Protein AF-A0A1C7W7X2-F1 (afdb_monomer_lite)

pLDDT: mean 74.72, std 14.63, range [37.84, 91.31]

Sequence (64 aa):
MNNDALRGLREKAPVEPQDDLQALSRAFSLPKLNYIDISRQERLAQMMVRWPLLAELA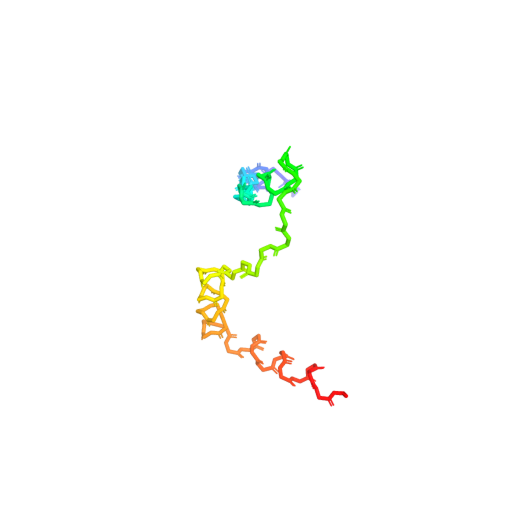NKTGSA

Secondary structure (DSSP, 8-state):
--GGGGGGG----------HHHHHHHHTT--------HHHHHHHHHHHHH-HHHHHHHHHHT--

Radius of gyration: 18.97 Å; chains: 1; bounding box: 27×40×47 Å

Structure (mmCIF, N/CA/C/O backbone):
data_AF-A0A1C7W7X2-F1
#
_entry.id   AF-A0A1C7W7X2-F1
#
loop_
_atom_site.group_PDB
_atom_site.id
_atom_site.type_symbol
_atom_site.label_atom_id
_atom_site.label_alt_id
_atom_site.label_comp_id
_atom_site.label_asym_id
_atom_site.label_entity_id
_atom_site.label_seq_id
_atom_site.pdbx_PDB_ins_code
_atom_site.Cartn_x
_atom_site.Cartn_y
_atom_site.Cartn_z
_atom_site.occupancy
_atom_site.B_iso_or_equiv
_atom_site.auth_seq_id
_atom_site.auth_comp_id
_atom_site.auth_asym_id
_atom_site.auth_atom_id
_atom_site.pdbx_PDB_model_num
ATOM 1 N N . MET A 1 1 ? -0.106 19.987 -36.497 1.00 37.84 1 MET A N 1
ATOM 2 C CA . MET A 1 1 ? 0.483 19.457 -35.246 1.00 37.84 1 MET A CA 1
ATOM 3 C C . MET A 1 1 ? -0.120 18.083 -35.020 1.00 37.84 1 MET A C 1
ATOM 5 O O . MET A 1 1 ? -1.327 17.999 -34.839 1.00 37.84 1 MET A O 1
ATOM 9 N N . ASN A 1 2 ? 0.670 17.023 -35.204 1.00 43.03 2 ASN A N 1
ATOM 10 C CA . ASN A 1 2 ? 0.171 15.652 -35.309 1.00 43.03 2 ASN A CA 1
ATOM 11 C C . ASN A 1 2 ? 0.263 14.930 -33.951 1.00 43.03 2 ASN A C 1
ATOM 13 O O . ASN A 1 2 ? 1.337 14.885 -33.357 1.00 43.03 2 ASN A O 1
ATOM 17 N N . ASN A 1 3 ? -0.856 14.387 -33.465 1.00 59.78 3 ASN A N 1
ATOM 18 C CA . ASN A 1 3 ? -0.980 13.722 -32.158 1.00 59.78 3 ASN A CA 1
ATOM 19 C C . ASN A 1 3 ? -0.555 12.238 -32.190 1.00 59.78 3 ASN A C 1
ATOM 21 O O . ASN A 1 3 ? -0.833 11.487 -31.258 1.00 59.78 3 ASN A O 1
ATOM 25 N N . ASP A 1 4 ? 0.149 11.805 -33.236 1.00 59.12 4 ASP A N 1
ATOM 26 C CA . ASP A 1 4 ? 0.611 10.418 -33.376 1.00 59.12 4 ASP A CA 1
ATOM 27 C C . ASP A 1 4 ? 1.770 10.050 -32.427 1.00 59.12 4 ASP A C 1
ATOM 29 O O . ASP A 1 4 ? 2.016 8.870 -32.178 1.00 59.12 4 ASP A O 1
ATOM 33 N N . ALA A 1 5 ? 2.448 11.034 -31.825 1.00 58.28 5 ALA A N 1
ATOM 34 C CA . ALA A 1 5 ? 3.596 10.800 -30.941 1.00 58.28 5 ALA A CA 1
ATOM 35 C C . ALA A 1 5 ? 3.235 10.186 -29.569 1.00 58.28 5 ALA A C 1
ATOM 37 O O . ALA A 1 5 ? 4.104 9.635 -28.899 1.00 58.28 5 ALA A O 1
ATOM 38 N N . LEU A 1 6 ? 1.968 10.241 -29.143 1.00 56.91 6 LEU A N 1
ATOM 39 C CA . LEU A 1 6 ? 1.545 9.755 -27.818 1.00 56.91 6 LEU A CA 1
ATOM 40 C C . LEU A 1 6 ? 1.034 8.307 -27.827 1.00 56.91 6 LEU A C 1
ATOM 42 O O . LEU A 1 6 ? 0.789 7.722 -26.774 1.00 56.91 6 LEU A O 1
ATOM 46 N N . ARG A 1 7 ? 0.893 7.690 -29.006 1.00 53.97 7 ARG A N 1
ATOM 47 C CA . ARG A 1 7 ? 0.308 6.346 -29.136 1.00 53.97 7 ARG A CA 1
ATOM 48 C C . ARG A 1 7 ? 1.282 5.216 -28.770 1.00 53.97 7 ARG A C 1
ATOM 50 O O . ARG A 1 7 ? 0.838 4.108 -28.482 1.00 53.97 7 ARG A O 1
ATOM 57 N N . GLY A 1 8 ? 2.585 5.511 -28.723 1.00 53.19 8 GLY A N 1
ATOM 58 C CA . GLY A 1 8 ? 3.633 4.600 -28.239 1.00 53.19 8 GLY A CA 1
ATOM 59 C C . GLY A 1 8 ? 3.706 4.471 -26.711 1.00 53.19 8 GLY A C 1
ATOM 60 O O . GLY A 1 8 ? 4.344 3.554 -26.212 1.00 53.19 8 GLY A O 1
ATOM 61 N N . LEU A 1 9 ? 3.016 5.349 -25.972 1.00 59.31 9 LEU A N 1
ATOM 62 C CA . LEU A 1 9 ? 2.960 5.381 -24.504 1.00 59.31 9 LEU A CA 1
ATOM 63 C C . LEU A 1 9 ? 1.770 4.600 -23.929 1.00 59.31 9 LEU A C 1
ATOM 65 O O . LEU A 1 9 ? 1.434 4.747 -22.756 1.00 59.31 9 LEU A O 1
ATOM 69 N N . ARG A 1 10 ? 1.145 3.710 -24.713 1.00 57.25 10 ARG A N 1
ATOM 70 C CA . ARG A 1 10 ? 0.378 2.598 -24.132 1.00 57.25 10 ARG A CA 1
ATOM 71 C C . ARG A 1 10 ? 1.381 1.566 -23.615 1.00 57.25 10 ARG A C 1
ATOM 73 O O . ARG A 1 10 ? 1.443 0.437 -24.095 1.00 57.25 10 ARG A O 1
ATOM 80 N N . GLU A 1 11 ? 2.193 1.996 -22.655 1.00 60.00 11 GLU A N 1
ATOM 81 C CA . GLU A 1 11 ? 2.922 1.124 -21.755 1.00 60.00 11 GLU A CA 1
ATOM 82 C C . GLU A 1 11 ? 1.883 0.129 -21.240 1.00 60.00 11 GLU A C 1
ATOM 84 O O . GLU A 1 11 ? 0.806 0.526 -20.779 1.00 60.00 11 GLU A O 1
ATOM 89 N N . LYS A 1 12 ? 2.121 -1.163 -21.491 1.00 52.12 12 LYS A N 1
ATOM 90 C CA . LYS A 1 12 ? 1.249 -2.248 -21.043 1.00 52.12 12 LYS A CA 1
ATOM 91 C C . LYS A 1 12 ? 0.942 -1.945 -19.583 1.00 52.12 12 LYS A C 1
ATOM 93 O O . LYS A 1 12 ? 1.880 -1.945 -18.789 1.00 52.12 12 LYS A O 1
ATOM 98 N N . ALA A 1 13 ? -0.318 -1.599 -19.283 1.00 56.53 13 ALA A N 1
ATOM 99 C CA . ALA A 1 13 ? -0.723 -1.252 -17.926 1.00 56.53 13 ALA A CA 1
ATOM 100 C C . ALA A 1 13 ? -0.094 -2.309 -17.019 1.00 56.53 13 ALA A C 1
ATOM 102 O O . ALA A 1 13 ? -0.235 -3.496 -17.360 1.00 56.53 13 ALA A O 1
ATOM 103 N N . PRO A 1 14 ? 0.686 -1.915 -15.992 1.00 53.59 14 PRO A N 1
ATOM 104 C CA . PRO A 1 14 ? 1.303 -2.882 -15.110 1.00 53.59 14 PRO A CA 1
ATOM 105 C C . PRO A 1 14 ? 0.198 -3.852 -14.736 1.00 53.59 14 PRO A C 1
ATOM 107 O O . PRO A 1 14 ? -0.875 -3.420 -14.310 1.00 53.59 14 PRO A O 1
ATOM 110 N N . VAL A 1 15 ? 0.402 -5.140 -15.016 1.00 56.88 15 VAL A N 1
ATOM 111 C CA . VAL A 1 15 ? -0.434 -6.153 -14.390 1.00 56.88 15 VAL A CA 1
ATOM 112 C C . VAL A 1 15 ? -0.189 -5.891 -12.919 1.00 56.88 15 VAL A C 1
ATOM 114 O O . VAL A 1 15 ? 0.913 -6.159 -12.437 1.00 56.88 15 VAL A O 1
ATOM 117 N N . GLU A 1 16 ? -1.134 -5.216 -12.260 1.00 59.72 16 GLU A N 1
ATOM 118 C CA . GLU A 1 16 ? -1.057 -5.047 -10.822 1.00 59.72 16 GLU A CA 1
ATOM 119 C C . GLU A 1 16 ? -0.831 -6.454 -10.284 1.00 59.72 16 GLU A C 1
ATOM 121 O O . GLU A 1 16 ? -1.550 -7.369 -10.714 1.00 59.72 16 GLU A O 1
ATOM 126 N N . PRO A 1 17 ? 0.209 -6.670 -9.461 1.00 61.72 17 PRO A N 1
ATOM 127 C CA . PRO A 1 17 ? 0.389 -7.960 -8.834 1.00 61.72 17 PRO A CA 1
ATOM 128 C C . PRO A 1 17 ? -0.925 -8.242 -8.119 1.00 61.72 17 PRO A C 1
ATOM 130 O O . PRO A 1 17 ? -1.309 -7.520 -7.199 1.00 61.72 17 PRO A O 1
ATOM 133 N N . GLN A 1 18 ? -1.674 -9.214 -8.636 1.00 62.22 18 GLN A N 1
ATOM 134 C CA . GLN A 1 18 ? -2.869 -9.674 -7.963 1.00 62.22 18 GLN A CA 1
ATOM 135 C C . GLN A 1 18 ? -2.383 -10.137 -6.596 1.00 62.22 18 GLN A C 1
ATOM 137 O O . GLN A 1 18 ? -1.429 -10.905 -6.503 1.00 62.22 18 GLN A O 1
ATOM 142 N N . ASP A 1 19 ? -2.957 -9.571 -5.540 1.00 75.38 19 ASP A N 1
ATOM 143 C CA . ASP A 1 19 ? -2.635 -9.963 -4.177 1.00 75.38 19 ASP A CA 1
ATOM 144 C C . ASP A 1 19 ? -3.167 -11.387 -3.987 1.00 75.38 19 ASP A C 1
ATOM 146 O O . ASP A 1 19 ? -4.336 -11.600 -3.654 1.00 75.38 19 ASP A O 1
ATOM 150 N N . ASP A 1 20 ? -2.319 -12.369 -4.302 1.00 81.94 20 ASP A N 1
ATOM 151 C CA . ASP A 1 20 ? -2.648 -13.793 -4.271 1.00 81.94 20 ASP A CA 1
ATOM 152 C C . ASP A 1 20 ? -3.188 -14.194 -2.894 1.00 81.94 20 ASP A C 1
ATOM 154 O O . ASP A 1 20 ? -4.064 -15.049 -2.783 1.00 81.94 20 ASP A O 1
ATOM 158 N N . LEU A 1 21 ? -2.741 -13.524 -1.830 1.00 77.69 21 LEU A N 1
ATOM 159 C CA . LEU A 1 21 ? -3.203 -13.771 -0.471 1.00 77.69 21 LEU A CA 1
ATOM 160 C C . LEU A 1 21 ? -4.642 -13.280 -0.278 1.00 77.69 21 LEU A C 1
ATOM 162 O O . LEU A 1 21 ? -5.468 -14.001 0.289 1.00 77.69 21 LEU A O 1
ATOM 166 N N . GLN A 1 22 ? -4.994 -12.111 -0.817 1.00 80.50 22 GLN A N 1
ATOM 167 C CA . GLN A 1 22 ? -6.394 -11.682 -0.888 1.00 80.50 22 GLN A CA 1
ATOM 168 C C . GLN A 1 22 ? -7.248 -12.608 -1.759 1.00 80.50 22 GLN A C 1
ATOM 170 O O . GLN A 1 22 ? -8.392 -12.892 -1.394 1.00 80.50 22 GLN A O 1
ATOM 175 N N . ALA A 1 23 ? -6.723 -13.085 -2.889 1.00 85.69 23 ALA A N 1
ATOM 176 C CA . ALA A 1 23 ? -7.439 -14.020 -3.754 1.00 85.69 23 ALA A CA 1
ATOM 177 C C . ALA A 1 23 ? -7.750 -15.332 -3.014 1.00 85.69 23 ALA A C 1
ATOM 179 O O . ALA A 1 23 ? -8.900 -15.778 -2.995 1.00 85.69 23 ALA A O 1
ATOM 180 N N . LEU A 1 24 ? -6.759 -15.894 -2.318 1.00 85.62 24 LEU A N 1
ATOM 181 C CA . LEU A 1 24 ? -6.909 -17.086 -1.482 1.00 85.62 24 LEU A CA 1
ATOM 182 C C . LEU A 1 24 ? -7.851 -16.847 -0.296 1.00 85.62 24 LEU A C 1
ATOM 184 O O . LEU A 1 24 ? -8.701 -17.690 -0.010 1.00 85.62 24 LEU A O 1
ATOM 188 N N . SER A 1 25 ? -7.761 -15.689 0.363 1.00 85.25 25 SER A N 1
ATOM 189 C CA . SER A 1 25 ? -8.652 -15.335 1.474 1.00 85.25 25 SER A CA 1
ATOM 190 C C . SER A 1 25 ? -10.119 -15.345 1.052 1.00 85.25 25 SER A C 1
ATOM 192 O O . SER A 1 25 ? -10.953 -15.889 1.776 1.00 85.25 25 SER A O 1
ATOM 194 N N . ARG A 1 26 ? -10.425 -14.822 -0.14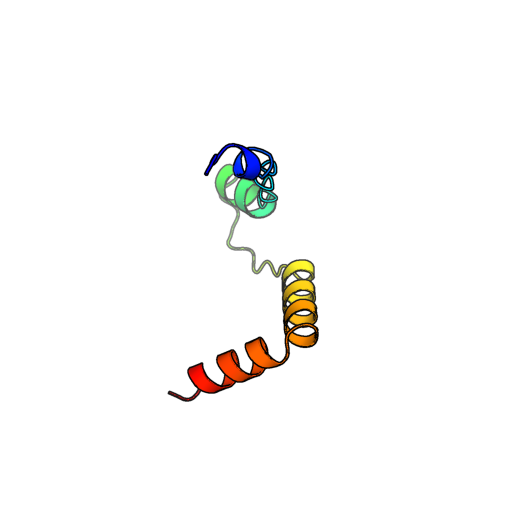1 1.00 86.19 26 ARG A N 1
ATOM 195 C CA . ARG A 1 26 ? -11.781 -14.827 -0.707 1.00 86.19 26 ARG A CA 1
ATOM 196 C C . ARG A 1 26 ? -12.213 -16.224 -1.151 1.00 86.19 26 ARG A C 1
ATOM 198 O O . ARG A 1 26 ? -13.329 -16.626 -0.843 1.00 86.19 26 ARG A O 1
ATOM 205 N N . ALA A 1 27 ? -11.345 -16.964 -1.842 1.00 91.06 27 ALA A N 1
ATOM 206 C CA . ALA A 1 27 ? -11.670 -18.285 -2.385 1.00 91.06 27 ALA A CA 1
ATOM 207 C C . ALA A 1 27 ? -11.966 -19.325 -1.293 1.00 91.06 27 ALA A C 1
ATOM 209 O O . AL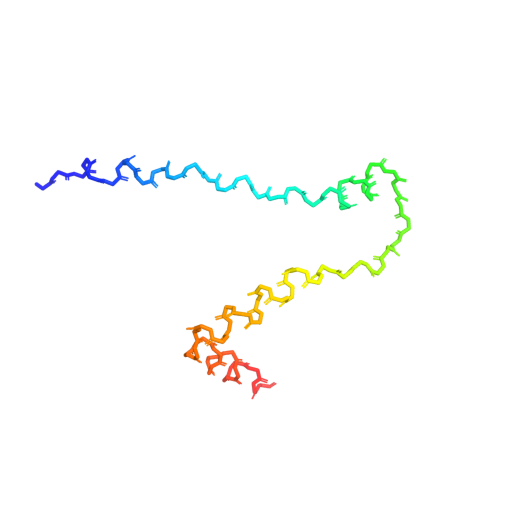A A 1 27 ? -12.866 -20.147 -1.447 1.00 91.06 27 ALA A O 1
ATOM 210 N N . PHE A 1 28 ? -11.232 -19.268 -0.180 1.00 90.62 28 PHE A N 1
ATOM 211 C CA . PHE A 1 28 ? -11.317 -20.253 0.899 1.00 90.62 28 PHE A CA 1
ATOM 212 C C . PHE A 1 28 ? -12.002 -19.728 2.163 1.00 90.62 28 PHE A C 1
ATOM 214 O O . PHE A 1 28 ? -12.012 -20.424 3.174 1.00 90.62 28 PHE A O 1
ATOM 221 N N . SER A 1 29 ? -12.574 -18.517 2.127 1.00 88.69 29 SER A N 1
ATOM 222 C CA . SER A 1 29 ? -13.168 -17.861 3.304 1.00 88.69 29 SER A CA 1
ATOM 223 C C . SER A 1 29 ? -12.235 -17.902 4.524 1.00 88.69 29 SER A C 1
ATOM 225 O O . SER A 1 29 ? -12.651 -18.240 5.634 1.00 88.69 29 SER A O 1
ATOM 227 N N . LEU A 1 30 ? -10.946 -17.614 4.304 1.00 84.81 30 LEU A N 1
ATOM 228 C CA . LEU A 1 30 ? -9.939 -17.679 5.363 1.00 84.81 30 LEU A CA 1
ATOM 229 C C . LEU A 1 30 ? -10.284 -16.683 6.479 1.00 84.81 30 LEU A C 1
ATOM 231 O O . LEU A 1 30 ? -10.780 -15.587 6.191 1.00 84.81 30 LEU A O 1
ATOM 235 N N . PRO A 1 31 ? -9.991 -17.018 7.749 1.00 84.81 31 PRO A N 1
ATOM 236 C CA . PRO A 1 31 ? -10.131 -16.068 8.842 1.00 84.81 31 PRO A CA 1
ATOM 237 C C . PRO A 1 31 ? -9.283 -14.825 8.569 1.00 84.81 31 PRO A C 1
ATOM 239 O O . PRO A 1 31 ? -8.291 -14.880 7.842 1.00 84.81 31 PRO A O 1
ATOM 242 N N . LYS A 1 32 ? -9.661 -13.694 9.171 1.00 79.94 32 LYS A N 1
ATOM 243 C CA . LYS A 1 32 ? -8.914 -12.444 9.016 1.00 79.94 32 LYS A CA 1
ATOM 244 C C . LYS A 1 32 ? -7.467 -12.651 9.468 1.00 79.94 32 LYS A C 1
ATOM 246 O O . LYS A 1 32 ? -7.195 -12.793 10.658 1.00 79.94 32 LYS A O 1
ATOM 251 N N . LEU A 1 33 ? -6.549 -12.655 8.509 1.00 79.56 33 LEU A N 1
ATOM 252 C CA . LEU A 1 33 ? -5.117 -12.688 8.764 1.00 79.56 33 LEU A CA 1
ATOM 253 C C . LEU A 1 33 ? -4.641 -11.247 8.938 1.00 79.56 33 LEU A C 1
ATOM 255 O O . LEU A 1 33 ? -4.959 -10.382 8.121 1.00 79.56 33 LEU A O 1
ATOM 259 N N . ASN A 1 34 ? -3.864 -10.984 9.987 1.00 80.88 34 ASN A N 1
ATOM 260 C CA . ASN A 1 34 ? -3.171 -9.706 10.152 1.00 80.88 34 ASN A CA 1
ATOM 261 C C . ASN A 1 34 ? -1.950 -9.677 9.223 1.00 80.88 34 ASN A C 1
ATOM 263 O O . ASN A 1 34 ? -0.809 -9.695 9.677 1.00 80.88 34 ASN A O 1
ATOM 267 N N . TYR A 1 35 ? -2.202 -9.730 7.916 1.00 80.81 35 TYR A N 1
ATOM 268 C CA . TYR A 1 35 ? -1.152 -9.709 6.914 1.00 80.81 35 TYR A CA 1
ATOM 269 C C . TYR A 1 35 ? -0.556 -8.306 6.806 1.00 80.81 35 TYR A C 1
ATOM 271 O O . TYR A 1 35 ? -1.280 -7.312 6.724 1.00 80.81 35 TYR A O 1
ATOM 279 N N . ILE A 1 36 ? 0.772 -8.245 6.804 1.00 80.56 36 ILE A N 1
ATOM 280 C CA . ILE A 1 36 ? 1.542 -7.016 6.655 1.00 80.56 36 ILE A CA 1
ATOM 281 C C . ILE A 1 36 ? 2.449 -7.211 5.444 1.00 80.56 36 ILE A C 1
ATOM 283 O O . ILE A 1 36 ? 3.335 -8.065 5.456 1.00 80.56 36 ILE A O 1
ATOM 287 N N . ASP A 1 37 ? 2.223 -6.417 4.401 1.00 83.81 37 ASP A N 1
ATOM 288 C CA . ASP A 1 37 ? 3.083 -6.387 3.220 1.00 83.81 37 ASP A CA 1
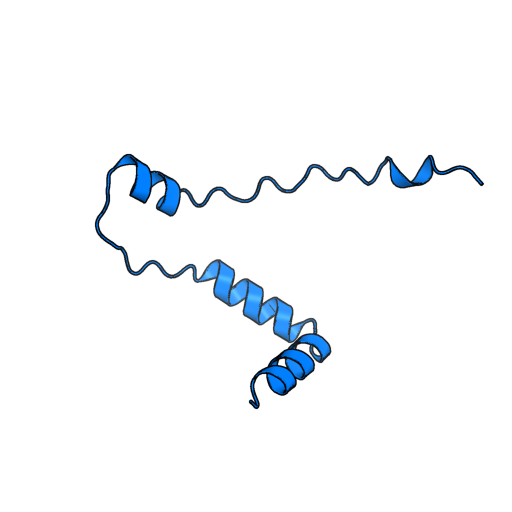ATOM 289 C C . ASP A 1 37 ? 4.312 -5.507 3.503 1.00 83.81 37 ASP A C 1
ATOM 291 O O . ASP A 1 37 ? 4.291 -4.280 3.347 1.00 83.81 37 ASP A O 1
ATOM 295 N N . ILE A 1 38 ? 5.385 -6.152 3.964 1.00 85.44 38 ILE A N 1
ATOM 296 C CA . ILE A 1 38 ? 6.646 -5.495 4.331 1.00 85.44 38 ILE A CA 1
ATOM 297 C C . ILE A 1 38 ? 7.303 -4.867 3.096 1.00 85.44 38 ILE A C 1
ATOM 299 O O . ILE A 1 38 ? 7.784 -3.737 3.161 1.00 85.44 38 ILE A O 1
ATOM 303 N N . SER A 1 39 ? 7.259 -5.541 1.944 1.00 84.81 39 SER A N 1
ATOM 304 C CA . SER A 1 39 ? 7.856 -5.040 0.703 1.00 84.81 39 SER A CA 1
ATOM 305 C C . SER A 1 39 ? 7.171 -3.764 0.213 1.00 84.81 39 SER A C 1
ATOM 307 O O . SER A 1 39 ? 7.836 -2.831 -0.243 1.00 84.81 39 SER A O 1
ATOM 309 N N . ARG A 1 40 ? 5.843 -3.669 0.344 1.00 84.44 40 ARG A N 1
ATOM 310 C CA . ARG A 1 40 ? 5.100 -2.438 0.047 1.00 84.44 40 ARG A CA 1
ATOM 311 C C . ARG A 1 40 ? 5.468 -1.306 0.999 1.00 84.44 40 ARG A C 1
ATOM 313 O O . ARG A 1 40 ? 5.648 -0.178 0.537 1.00 84.44 40 ARG A O 1
ATOM 320 N N . GLN A 1 41 ? 5.581 -1.589 2.296 1.00 85.88 41 GLN A N 1
ATOM 321 C CA . GLN A 1 41 ? 5.974 -0.593 3.294 1.00 85.88 41 GLN A CA 1
ATOM 322 C C . GLN A 1 41 ? 7.386 -0.057 3.026 1.00 85.88 41 GLN A C 1
ATOM 324 O O . GLN A 1 41 ? 7.593 1.157 3.013 1.00 85.88 41 GLN A O 1
ATOM 329 N N . GLU A 1 42 ? 8.343 -0.938 2.743 1.00 90.38 42 GLU A N 1
ATOM 330 C CA . GLU A 1 42 ? 9.713 -0.559 2.393 1.00 90.38 42 GLU A CA 1
ATOM 331 C C . GLU A 1 42 ? 9.767 0.256 1.100 1.00 90.38 42 GLU A C 1
ATOM 333 O O . GLU A 1 42 ? 10.442 1.286 1.044 1.00 90.38 42 GLU A O 1
ATOM 338 N N . ARG A 1 43 ? 9.010 -0.144 0.071 1.00 88.75 43 ARG A N 1
ATOM 339 C CA . ARG A 1 43 ? 8.937 0.605 -1.190 1.00 88.75 43 ARG A CA 1
ATOM 340 C C . ARG A 1 43 ? 8.389 2.010 -0.975 1.00 88.75 43 ARG A C 1
ATOM 342 O O . ARG A 1 43 ? 8.924 2.964 -1.537 1.00 88.75 43 ARG A O 1
ATOM 349 N N . LEU A 1 44 ? 7.339 2.147 -0.165 1.00 87.25 44 LEU A N 1
ATOM 350 C CA . LEU A 1 44 ? 6.773 3.448 0.177 1.00 87.25 44 LEU A CA 1
ATOM 35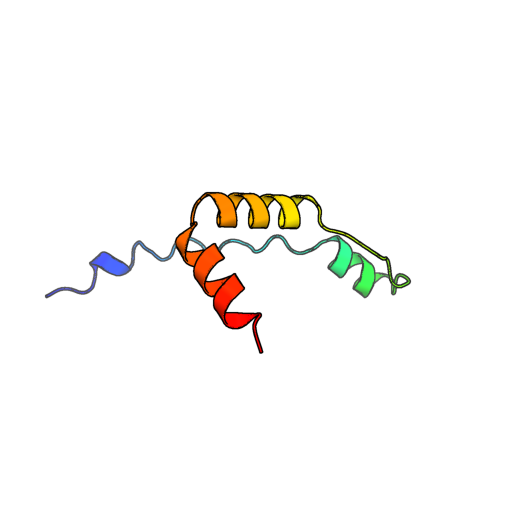1 C C . LEU A 1 44 ? 7.805 4.314 0.911 1.00 87.25 44 LEU A C 1
ATOM 353 O O . LEU A 1 44 ? 8.011 5.463 0.526 1.00 87.25 44 LEU A O 1
ATOM 357 N N . ALA A 1 45 ? 8.505 3.753 1.900 1.00 88.06 45 ALA A N 1
ATOM 358 C CA . ALA A 1 45 ? 9.560 4.459 2.622 1.00 88.06 45 ALA A CA 1
ATOM 359 C C . ALA A 1 45 ? 10.679 4.932 1.676 1.00 88.06 45 ALA A C 1
ATOM 361 O O . ALA A 1 45 ? 11.066 6.099 1.702 1.00 88.06 45 ALA A O 1
ATOM 362 N N . GLN A 1 46 ? 11.145 4.069 0.770 1.00 90.69 46 GLN A N 1
ATOM 363 C CA . GLN A 1 46 ? 12.148 4.428 -0.238 1.00 90.69 46 GLN A CA 1
ATOM 364 C C . GLN A 1 46 ? 11.659 5.530 -1.188 1.00 90.69 46 GLN A C 1
ATOM 366 O O . GLN A 1 46 ? 12.422 6.431 -1.536 1.00 90.69 46 GLN A O 1
ATOM 371 N N . MET A 1 47 ? 10.391 5.488 -1.605 1.00 88.19 47 MET A N 1
ATOM 372 C CA . MET A 1 47 ? 9.789 6.542 -2.428 1.00 88.19 47 MET A CA 1
ATOM 373 C C . MET A 1 47 ? 9.755 7.882 -1.688 1.00 88.19 47 MET A C 1
ATOM 375 O O . MET A 1 47 ? 10.099 8.905 -2.277 1.00 88.19 47 MET A O 1
ATOM 379 N N . MET A 1 48 ? 9.407 7.881 -0.398 1.00 86.56 48 MET A N 1
ATOM 380 C CA . MET A 1 48 ? 9.411 9.093 0.424 1.00 86.56 48 MET A CA 1
ATOM 381 C C . MET A 1 48 ? 10.817 9.681 0.586 1.00 86.56 48 MET A C 1
ATOM 383 O O . MET A 1 48 ? 10.973 10.894 0.492 1.00 86.56 48 MET A O 1
ATOM 387 N N . VAL A 1 49 ? 11.850 8.843 0.745 1.00 89.62 49 VAL A N 1
ATOM 388 C CA . VAL A 1 49 ? 13.251 9.308 0.770 1.00 89.62 49 VAL A CA 1
ATOM 389 C C . VAL A 1 49 ? 13.653 9.937 -0.568 1.00 89.62 49 VAL A C 1
ATOM 391 O O . VAL A 1 49 ? 14.331 10.961 -0.595 1.00 89.62 49 VAL A O 1
ATOM 394 N N . ARG A 1 50 ? 13.228 9.348 -1.692 1.00 91.31 50 ARG A N 1
ATOM 395 C CA . ARG A 1 50 ? 13.550 9.854 -3.038 1.00 91.31 50 ARG A CA 1
ATOM 396 C C . ARG A 1 50 ? 12.838 11.162 -3.386 1.00 91.31 50 ARG A C 1
ATOM 398 O O . ARG A 1 50 ? 13.355 11.921 -4.203 1.00 91.31 50 ARG A O 1
ATOM 405 N N . TRP A 1 51 ? 11.677 11.426 -2.793 1.00 89.88 51 TRP A N 1
ATOM 406 C CA . TRP A 1 51 ? 10.882 12.629 -3.040 1.00 89.88 51 TRP A CA 1
ATOM 407 C C . TRP A 1 51 ? 10.617 13.403 -1.744 1.00 89.88 51 TRP A C 1
ATOM 409 O O . TRP A 1 51 ? 9.496 13.392 -1.234 1.00 89.88 51 TRP A O 1
ATOM 419 N N . PRO A 1 52 ? 11.609 14.149 -1.231 1.00 83.19 52 PRO A N 1
ATOM 420 C CA . PRO A 1 52 ? 11.471 14.878 0.030 1.00 83.19 52 PRO A CA 1
ATOM 421 C C . PRO A 1 52 ? 10.326 15.908 0.020 1.00 83.19 52 PRO A C 1
ATOM 423 O O . PRO A 1 52 ? 9.649 16.074 1.027 1.00 83.19 52 PRO A O 1
ATOM 426 N N . LEU A 1 53 ? 10.016 16.532 -1.126 1.00 85.62 53 LEU A N 1
ATOM 427 C CA . LEU A 1 53 ? 8.869 17.450 -1.249 1.00 85.62 53 LEU A CA 1
ATOM 428 C C . LEU A 1 53 ? 7.510 16.757 -1.053 1.00 85.62 53 LEU A C 1
ATOM 430 O O . LEU A 1 53 ? 6.564 17.371 -0.563 1.00 85.62 53 LEU A O 1
ATOM 434 N N . LEU A 1 54 ? 7.402 15.477 -1.422 1.00 82.12 54 LEU A N 1
ATOM 435 C CA . LEU A 1 54 ? 6.199 14.684 -1.169 1.00 82.12 54 LEU A CA 1
ATOM 436 C C . LEU A 1 54 ? 6.048 14.392 0.331 1.00 82.12 54 LEU A C 1
ATOM 438 O O . LEU A 1 54 ? 4.934 14.423 0.850 1.00 82.12 54 LEU A O 1
ATOM 442 N N . ALA A 1 55 ? 7.163 14.157 1.029 1.00 82.88 55 ALA A N 1
ATOM 443 C CA . ALA A 1 55 ? 7.174 13.968 2.478 1.00 82.88 55 ALA A CA 1
ATOM 444 C C . ALA A 1 55 ? 6.761 15.248 3.230 1.00 82.88 55 ALA A C 1
ATOM 446 O O . ALA A 1 55 ? 5.925 15.185 4.130 1.00 82.88 55 ALA A O 1
ATOM 447 N N . GLU A 1 56 ? 7.268 16.412 2.815 1.00 82.19 56 GLU A N 1
ATOM 448 C CA . GLU A 1 56 ? 6.856 17.728 3.335 1.00 82.19 56 GLU A CA 1
ATOM 449 C C . GLU A 1 56 ? 5.340 17.951 3.192 1.00 82.19 56 GLU A C 1
ATOM 451 O O . GLU A 1 56 ? 4.663 18.363 4.137 1.00 82.19 56 GLU A O 1
ATOM 456 N N . LEU A 1 57 ? 4.777 17.624 2.021 1.00 83.69 57 LEU A N 1
ATOM 457 C CA . LEU A 1 57 ? 3.341 17.754 1.773 1.00 83.69 57 LEU A CA 1
ATOM 458 C C . LEU A 1 57 ? 2.516 16.839 2.687 1.00 83.69 57 LEU A C 1
ATOM 460 O O . LEU A 1 57 ? 1.538 17.295 3.277 1.00 83.69 57 LEU A O 1
ATOM 464 N N . ALA A 1 58 ? 2.925 15.576 2.836 1.00 82.00 58 ALA A N 1
ATOM 465 C CA . ALA A 1 58 ? 2.246 14.621 3.708 1.00 82.00 58 ALA A CA 1
ATOM 466 C C . ALA A 1 58 ? 2.202 15.107 5.169 1.00 82.00 58 ALA A C 1
ATOM 468 O O . ALA A 1 58 ? 1.154 15.037 5.813 1.00 82.00 58 ALA A O 1
ATOM 469 N N . ASN A 1 59 ? 3.303 15.679 5.663 1.00 80.00 59 ASN A N 1
ATOM 470 C CA . ASN A 1 59 ? 3.381 16.242 7.013 1.00 80.00 59 ASN A CA 1
ATOM 471 C C . ASN A 1 59 ? 2.466 17.462 7.189 1.00 80.00 59 ASN A C 1
ATOM 473 O O . ASN A 1 59 ? 1.847 17.630 8.237 1.00 80.00 59 ASN A O 1
ATOM 477 N N . LYS A 1 60 ? 2.331 18.295 6.153 1.00 77.88 60 LYS A N 1
ATOM 478 C CA . LYS A 1 60 ? 1.462 19.477 6.187 1.00 77.88 60 LYS A CA 1
ATOM 479 C C . LYS A 1 60 ? -0.027 19.120 6.187 1.00 77.88 60 LYS A C 1
ATOM 481 O O . LYS A 1 60 ? -0.827 19.849 6.766 1.00 77.88 60 LYS A O 1
ATOM 486 N N . THR A 1 61 ? -0.409 18.012 5.552 1.00 69.38 61 THR A N 1
ATOM 487 C CA . THR A 1 61 ? -1.802 17.535 5.518 1.00 69.38 61 THR A CA 1
ATOM 488 C C . THR A 1 61 ? -2.209 16.789 6.796 1.00 69.38 61 THR A C 1
ATOM 490 O O . THR A 1 61 ? -3.388 16.778 7.129 1.00 69.38 61 THR A O 1
ATOM 493 N N . GLY A 1 62 ? -1.261 16.216 7.545 1.00 59.41 62 GLY A N 1
ATOM 494 C CA . GLY A 1 62 ? -1.520 15.492 8.800 1.00 59.41 62 GLY A CA 1
ATOM 495 C C . GLY A 1 62 ? -1.681 16.358 10.058 1.00 59.41 62 GLY A C 1
ATOM 496 O O . GLY A 1 62 ? -1.784 15.806 11.147 1.00 59.41 62 GLY A O 1
ATOM 497 N N . SER A 1 63 ? -1.677 17.688 9.934 1.00 53.81 63 SER A N 1
ATOM 498 C CA . SER A 1 63 ? -1.715 18.628 11.067 1.00 53.81 63 SER A CA 1
ATOM 499 C C 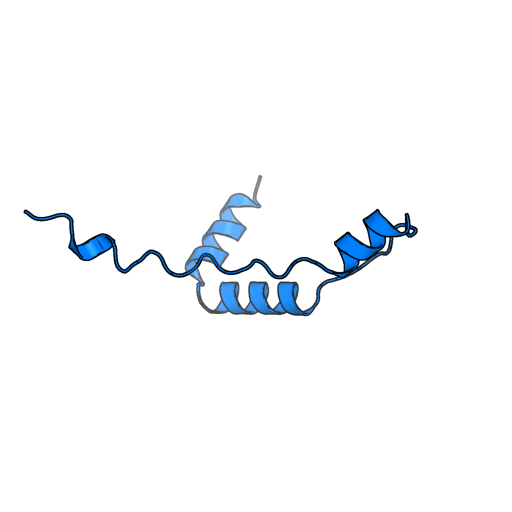. SER A 1 63 ? -3.108 19.231 11.337 1.00 53.81 63 SER A C 1
ATOM 501 O O . SER A 1 63 ? -3.188 20.379 11.780 1.00 53.81 63 SER A O 1
ATOM 503 N N . ALA A 1 64 ? -4.184 18.493 11.045 1.00 43.50 64 ALA A N 1
ATOM 504 C CA . ALA A 1 64 ? -5.571 18.896 11.309 1.00 43.50 64 ALA A CA 1
ATOM 505 C C . ALA A 1 64 ? -6.154 18.182 12.535 1.00 43.50 64 ALA A C 1
ATOM 507 O O . ALA A 1 64 ? -5.907 16.962 12.669 1.00 43.50 64 ALA A O 1
#

Foldseek 3Di:
DDPPPCPVPVPPPPPPPDPVVVVCCVVVVDPDDPDDDVVVVVVVVVVCVVCVVVVVVVVVVPPD